Protein AF-A0A8S1QFL7-F1 (afdb_monomer_lite)

Radius of gyration: 17.8 Å; chains: 1; bounding box: 26×44×44 Å

Secondary structure (DSSP, 8-state):
---GGG----SGGG----TTHHHHHHHHHHHHHHH--S-HHHHHHHHHHHHHHHHHHHHHHHHHHT-

Organism: Paramecium primaurelia (NCBI:txid5886)

Foldseek 3Di:
DDDPVPPDDPDPVPDDDPPCVVVVVVVLVVVCVVVVDPDSVVVVVVVVVVVVVVVVVVVVVVVVVVD

InterPro domains:
  IPR003117 cAMP-dependent protein kinase regulatory subunit, dimerization-anchoring domain [PF02197] (24-56)
  IPR003117 cAMP-dependent protein kinase regulatory subunit, dimerization-anchoring domain [SM00394] (19-56)

Structure (mmCIF, N/CA/C/O backbone):
data_AF-A0A8S1QFL7-F1
#
_entry.id   AF-A0A8S1QFL7-F1
#
loop_
_atom_site.group_PDB
_atom_site.id
_atom_site.type_symbol
_atom_site.label_atom_id
_atom_site.label_alt_id
_atom_site.label_comp_id
_atom_site.label_asym_id
_atom_site.label_entity_id
_atom_site.label_seq_id
_atom_site.pdbx_PDB_ins_code
_atom_site.Cartn_x
_atom_site.Cartn_y
_atom_site.Cartn_z
_atom_site.occupancy
_atom_site.B_iso_or_equiv
_atom_site.auth_seq_id
_atom_site.auth_comp_id
_atom_site.auth_asym_id
_atom_site.auth_atom_id
_atom_site.pdbx_PDB_model_num
ATOM 1 N N . MET A 1 1 ? 5.476 12.819 -31.343 1.00 46.72 1 MET A N 1
ATOM 2 C CA . MET A 1 1 ? 5.782 12.366 -29.969 1.00 46.72 1 MET A CA 1
ATOM 3 C C . MET A 1 1 ? 5.142 10.998 -29.832 1.00 46.72 1 MET A C 1
ATOM 5 O O . MET A 1 1 ? 3.938 10.921 -30.020 1.00 46.72 1 MET A O 1
ATOM 9 N N . ALA A 1 2 ? 5.934 9.931 -29.698 1.00 48.41 2 ALA A N 1
ATOM 10 C CA . ALA A 1 2 ? 5.408 8.565 -29.652 1.00 48.41 2 ALA A CA 1
ATOM 11 C C . ALA A 1 2 ? 4.598 8.352 -28.363 1.00 48.41 2 ALA A C 1
ATOM 13 O O . ALA A 1 2 ? 5.012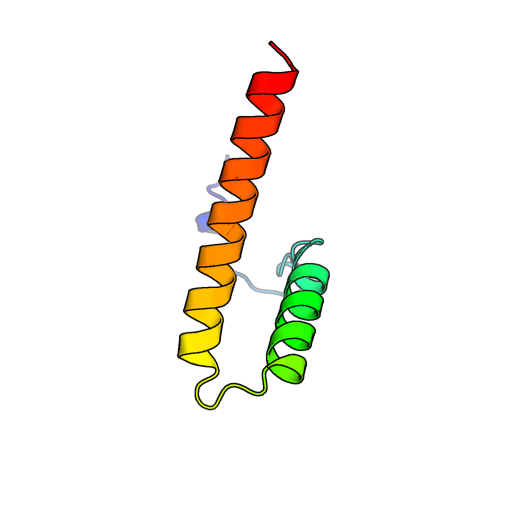 8.818 -27.301 1.00 48.41 2 ALA A O 1
ATOM 14 N N . ASP A 1 3 ? 3.444 7.696 -28.477 1.00 54.38 3 ASP A N 1
ATOM 15 C CA . ASP A 1 3 ? 2.574 7.367 -27.351 1.00 54.38 3 ASP A CA 1
ATOM 16 C C . ASP A 1 3 ? 3.303 6.396 -26.409 1.00 54.38 3 ASP A C 1
ATOM 18 O O . ASP A 1 3 ? 3.702 5.296 -26.793 1.00 54.38 3 ASP A O 1
ATOM 22 N N . VAL A 1 4 ? 3.495 6.813 -25.157 1.00 59.66 4 VAL A N 1
ATOM 23 C CA . VAL A 1 4 ? 4.236 6.073 -24.117 1.00 59.66 4 VAL A CA 1
ATOM 24 C C . VAL A 1 4 ? 3.584 4.708 -23.827 1.00 59.66 4 VAL A C 1
ATOM 26 O O . VAL A 1 4 ? 4.215 3.813 -23.270 1.00 59.66 4 VAL A O 1
ATOM 29 N N . ARG A 1 5 ? 2.322 4.516 -24.240 1.00 58.28 5 ARG A N 1
ATOM 30 C CA . ARG A 1 5 ? 1.548 3.278 -24.068 1.00 58.28 5 ARG A CA 1
ATOM 31 C C . ARG A 1 5 ? 1.933 2.147 -25.032 1.00 58.28 5 ARG A C 1
ATOM 33 O O . ARG A 1 5 ? 1.608 0.999 -24.747 1.00 58.28 5 ARG A O 1
ATOM 40 N N . GLU A 1 6 ? 2.637 2.432 -26.131 1.00 59.34 6 GLU A N 1
ATOM 41 C CA . GLU A 1 6 ? 3.064 1.418 -27.116 1.00 59.34 6 GLU A CA 1
ATOM 42 C C . GLU A 1 6 ? 4.485 0.874 -26.882 1.00 59.34 6 GLU A C 1
ATOM 44 O O . GLU A 1 6 ? 4.912 -0.072 -27.553 1.00 59.34 6 GLU A O 1
ATOM 49 N N . GLN A 1 7 ? 5.227 1.411 -25.909 1.00 65.50 7 GLN A N 1
ATOM 50 C CA . GLN A 1 7 ? 6.553 0.904 -25.557 1.00 65.50 7 GLN A CA 1
ATOM 51 C C . GLN A 1 7 ? 6.420 -0.411 -24.785 1.00 65.50 7 GLN A C 1
ATOM 53 O O . GLN A 1 7 ? 6.341 -0.436 -23.557 1.00 65.50 7 GLN A O 1
ATOM 58 N N . ARG A 1 8 ? 6.386 -1.529 -25.519 1.00 74.38 8 ARG A N 1
ATOM 59 C CA . ARG A 1 8 ? 6.447 -2.866 -24.918 1.00 74.38 8 ARG A CA 1
ATOM 60 C C . ARG A 1 8 ? 7.678 -2.958 -24.017 1.00 74.38 8 ARG A C 1
ATOM 62 O O . ARG A 1 8 ? 8.770 -2.546 -24.404 1.00 74.38 8 ARG A O 1
ATOM 69 N N . ILE A 1 9 ? 7.495 -3.517 -22.828 1.00 81.00 9 ILE A N 1
ATOM 70 C CA . ILE A 1 9 ? 8.602 -3.855 -21.935 1.00 81.00 9 ILE A CA 1
ATOM 71 C C . ILE A 1 9 ? 9.354 -5.027 -22.579 1.00 81.00 9 ILE A C 1
ATOM 73 O O . ILE A 1 9 ? 8.763 -6.077 -22.822 1.00 81.00 9 ILE A O 1
ATOM 77 N N . TYR A 1 10 ? 10.629 -4.830 -22.898 1.00 83.06 10 TYR A N 1
ATOM 78 C CA . TYR A 1 10 ? 11.514 -5.821 -23.517 1.00 83.06 10 TYR A CA 1
ATOM 79 C C . TYR A 1 10 ? 12.765 -6.118 -22.667 1.00 83.06 10 TYR A C 1
ATOM 81 O O . TYR A 1 10 ? 13.380 -7.162 -22.864 1.00 83.06 10 TYR A O 1
ATOM 89 N N . CYS A 1 11 ? 13.104 -5.258 -21.698 1.00 83.81 11 CYS A N 1
ATOM 90 C CA . CYS A 1 11 ? 14.183 -5.439 -20.721 1.00 83.81 11 CYS A CA 1
ATOM 91 C C . CYS A 1 11 ? 13.737 -5.044 -19.295 1.00 83.81 11 CYS A C 1
ATOM 93 O O . CYS A 1 11 ? 12.785 -4.282 -19.115 1.00 83.81 11 CYS A O 1
ATOM 95 N N . ALA A 1 12 ? 14.436 -5.546 -18.270 1.00 83.44 12 ALA A N 1
ATOM 96 C CA . ALA A 1 12 ? 14.086 -5.337 -16.860 1.00 83.44 12 ALA A CA 1
ATOM 97 C C . ALA A 1 12 ? 14.240 -3.874 -16.403 1.00 83.44 12 ALA A C 1
ATOM 99 O O . ALA A 1 12 ? 13.477 -3.399 -15.566 1.00 83.44 12 ALA A O 1
ATOM 100 N N . GLU A 1 13 ? 15.180 -3.137 -16.988 1.00 87.12 13 GLU A N 1
ATOM 101 C CA . GLU A 1 13 ? 15.492 -1.740 -16.669 1.00 87.12 13 GLU A CA 1
ATOM 102 C C . GLU A 1 13 ? 14.352 -0.775 -17.030 1.00 87.12 13 GLU A C 1
ATOM 104 O O . GLU A 1 13 ? 14.304 0.345 -16.527 1.00 87.12 13 GLU A O 1
ATOM 109 N N . GLN A 1 14 ? 13.412 -1.200 -17.881 1.00 88.12 14 GLN A N 1
ATOM 110 C CA . GLN A 1 14 ? 12.222 -0.417 -18.228 1.00 88.12 14 GLN A CA 1
ATOM 111 C C . GLN A 1 14 ? 11.144 -0.454 -17.133 1.00 88.12 14 GLN A C 1
ATOM 113 O O . GLN A 1 14 ? 10.189 0.322 -17.190 1.00 88.12 14 GLN A O 1
ATOM 118 N N . ILE A 1 15 ? 11.263 -1.349 -16.145 1.00 88.31 15 ILE A N 1
ATOM 119 C CA . ILE A 1 15 ? 10.318 -1.439 -15.032 1.00 88.31 15 ILE A CA 1
ATOM 120 C C . ILE A 1 15 ? 10.612 -0.298 -14.057 1.00 88.31 15 ILE A C 1
ATOM 122 O O . ILE A 1 15 ? 11.495 -0.382 -13.204 1.00 88.31 15 ILE A O 1
ATOM 126 N N . VAL A 1 16 ? 9.843 0.781 -14.167 1.00 89.19 16 VAL A N 1
ATOM 127 C CA . VAL A 1 16 ? 9.941 1.917 -13.249 1.00 89.19 16 VAL A CA 1
ATOM 128 C C . VAL A 1 16 ? 9.192 1.589 -11.961 1.00 89.19 16 VAL A C 1
ATOM 130 O O . VAL A 1 16 ? 7.964 1.517 -11.940 1.00 89.19 16 VAL A O 1
ATOM 133 N N . VAL A 1 17 ? 9.932 1.411 -10.867 1.00 89.69 17 VAL A N 1
ATOM 134 C CA . VAL A 1 17 ? 9.351 1.262 -9.528 1.00 89.69 17 VAL A CA 1
ATOM 135 C C . VAL A 1 17 ? 9.151 2.652 -8.916 1.00 89.69 17 VAL A C 1
ATOM 137 O O . VAL A 1 17 ? 10.132 3.382 -8.755 1.00 89.69 17 VAL A O 1
ATOM 140 N N . PRO A 1 18 ? 7.919 3.044 -8.539 1.00 93.56 18 PRO A N 1
ATOM 141 C CA . PRO A 1 18 ? 7.692 4.320 -7.873 1.00 93.56 18 PRO A CA 1
ATOM 142 C C . PRO A 1 18 ? 8.462 4.400 -6.543 1.00 93.56 18 PRO A C 1
ATOM 144 O O . PRO A 1 18 ? 8.409 3.447 -5.760 1.00 93.56 18 PRO A O 1
ATOM 147 N N . PRO A 1 19 ? 9.123 5.530 -6.228 1.00 93.50 19 PRO A N 1
ATOM 148 C CA . PRO A 1 19 ? 9.959 5.655 -5.029 1.00 93.50 19 PRO A CA 1
ATOM 149 C C . PRO A 1 19 ? 9.164 5.537 -3.719 1.00 93.50 19 PRO A C 1
ATOM 151 O O . PRO A 1 19 ? 9.708 5.143 -2.690 1.00 93.50 19 PRO A O 1
ATOM 154 N N . GLU A 1 20 ? 7.865 5.839 -3.750 1.00 93.31 20 GLU A N 1
ATOM 155 C CA . GLU A 1 20 ? 6.969 5.764 -2.590 1.00 93.31 20 GLU A CA 1
ATOM 156 C C . GLU A 1 20 ? 6.456 4.340 -2.318 1.00 93.31 20 GLU A C 1
ATOM 158 O O . GLU A 1 20 ? 6.064 4.019 -1.191 1.00 93.31 20 GLU A O 1
ATOM 163 N N . LEU A 1 21 ? 6.481 3.460 -3.328 1.00 93.62 21 LEU A N 1
ATOM 164 C CA . LEU A 1 21 ? 5.898 2.118 -3.252 1.00 93.62 21 LEU A CA 1
ATOM 165 C C . LEU A 1 21 ? 6.463 1.278 -2.088 1.00 93.62 21 LEU A C 1
ATOM 167 O O . LEU A 1 21 ? 5.664 0.694 -1.347 1.00 93.62 21 LEU A O 1
ATOM 171 N N . PRO A 1 22 ? 7.791 1.234 -1.842 1.00 95.31 22 PRO A N 1
ATOM 172 C CA . PRO A 1 22 ? 8.347 0.454 -0.735 1.00 95.31 22 PRO A CA 1
ATOM 173 C C . PRO A 1 22 ? 7.856 0.924 0.640 1.00 95.31 22 PRO A C 1
ATOM 175 O O . PRO A 1 22 ? 7.681 0.116 1.554 1.00 95.31 22 PRO A O 1
ATOM 178 N N . VAL A 1 23 ? 7.626 2.229 0.803 1.00 95.19 23 VAL A N 1
ATOM 179 C CA . VAL A 1 23 ? 7.164 2.815 2.068 1.00 95.19 23 VAL A CA 1
ATOM 180 C C . VAL A 1 23 ? 5.703 2.454 2.318 1.00 95.19 23 VAL A C 1
ATOM 182 O O . VAL A 1 23 ? 5.365 2.004 3.415 1.00 95.19 23 VAL A O 1
ATOM 185 N N . ILE A 1 24 ? 4.856 2.576 1.292 1.00 94.81 24 ILE A N 1
ATOM 186 C CA . ILE A 1 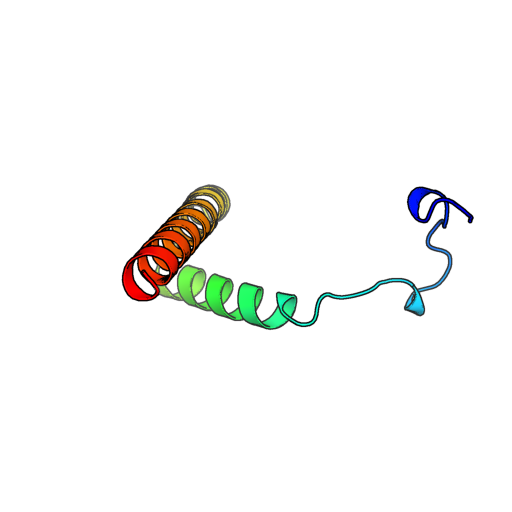24 ? 3.434 2.213 1.363 1.00 94.81 24 ILE A CA 1
ATOM 187 C C . ILE A 1 24 ? 3.284 0.737 1.747 1.00 94.81 24 ILE A C 1
ATOM 189 O O . ILE A 1 24 ? 2.560 0.412 2.691 1.00 94.81 24 ILE A O 1
ATOM 193 N N . LEU A 1 25 ? 4.025 -0.153 1.078 1.00 96.06 25 LEU A N 1
ATOM 194 C CA . LEU A 1 25 ? 3.999 -1.586 1.376 1.00 96.06 25 LEU A CA 1
ATOM 195 C C . LEU A 1 25 ? 4.488 -1.894 2.793 1.00 96.06 25 LEU A C 1
ATOM 197 O O . LEU A 1 25 ? 3.890 -2.720 3.480 1.00 96.06 25 LEU A O 1
ATOM 201 N N . LYS A 1 26 ? 5.531 -1.203 3.272 1.00 96.12 26 LYS A N 1
ATOM 202 C CA . LYS A 1 26 ? 6.026 -1.361 4.646 1.00 96.12 26 LYS A CA 1
ATOM 203 C C . LYS A 1 26 ? 4.961 -0.992 5.681 1.00 96.12 26 LYS A C 1
ATOM 205 O O . LYS A 1 26 ? 4.815 -1.700 6.675 1.00 96.12 26 LYS A O 1
ATOM 210 N N . HIS A 1 27 ? 4.233 0.106 5.481 1.00 96.12 27 HIS A N 1
ATOM 211 C CA . HIS A 1 27 ? 3.167 0.523 6.398 1.00 96.12 27 HIS A CA 1
ATOM 212 C C . HIS A 1 27 ? 1.984 -0.441 6.376 1.00 96.12 27 HIS A C 1
ATOM 214 O O . HIS A 1 27 ? 1.528 -0.862 7.438 1.00 96.12 27 HIS A O 1
ATOM 220 N N . TYR A 1 28 ? 1.559 -0.861 5.187 1.00 96.56 28 TYR A N 1
ATOM 221 C CA . TYR A 1 28 ? 0.513 -1.865 5.043 1.00 96.56 28 TYR A CA 1
ATOM 222 C C . TYR A 1 28 ? 0.890 -3.185 5.740 1.00 96.56 28 TYR A C 1
ATOM 224 O O . TYR A 1 28 ? 0.124 -3.689 6.558 1.00 96.56 28 TYR A O 1
ATOM 232 N N . ALA A 1 29 ? 2.102 -3.703 5.510 1.00 96.38 29 ALA A N 1
ATOM 233 C CA . ALA A 1 29 ? 2.562 -4.947 6.127 1.00 96.38 29 ALA A CA 1
ATOM 234 C C . ALA A 1 29 ? 2.584 -4.872 7.664 1.00 96.38 29 ALA A C 1
ATOM 236 O O . ALA A 1 29 ? 2.177 -5.822 8.333 1.00 96.38 29 ALA A O 1
ATOM 237 N N . LYS A 1 30 ? 3.001 -3.734 8.240 1.00 96.75 30 LYS A N 1
ATOM 238 C CA . LYS A 1 30 ? 2.941 -3.510 9.696 1.00 96.75 30 LYS A CA 1
ATOM 239 C C . LYS A 1 30 ? 1.513 -3.619 10.230 1.00 96.75 30 LYS A C 1
ATOM 241 O O . LYS A 1 30 ? 1.297 -4.258 11.257 1.00 96.75 30 LYS A O 1
ATOM 246 N N . GLU A 1 31 ? 0.551 -3.026 9.534 1.00 96.12 31 GLU A N 1
ATOM 247 C CA . GLU A 1 31 ? -0.855 -3.046 9.940 1.00 96.12 31 GLU A CA 1
ATOM 248 C C . GLU A 1 31 ? -1.477 -4.439 9.798 1.00 96.12 31 GLU A C 1
ATOM 250 O O . GLU A 1 31 ? -2.211 -4.868 10.688 1.00 96.12 31 GLU A O 1
ATOM 255 N N . VAL A 1 32 ? -1.120 -5.204 8.764 1.00 96.62 32 VAL A N 1
ATOM 256 C CA . VAL A 1 32 ? -1.543 -6.610 8.642 1.00 96.62 32 VAL A CA 1
ATOM 257 C C . VAL A 1 32 ? -0.996 -7.450 9.801 1.00 96.62 32 VAL A C 1
ATOM 259 O O . VAL A 1 32 ? -1.756 -8.163 10.453 1.00 96.62 32 VAL A O 1
ATOM 262 N N . ILE A 1 33 ? 0.3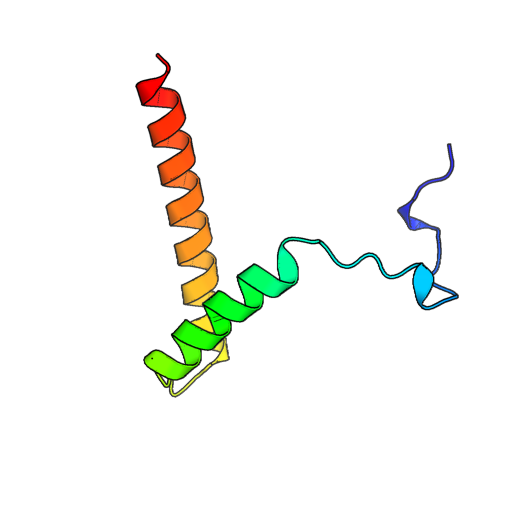02 -7.338 10.112 1.00 96.06 33 ILE A N 1
ATOM 263 C CA . ILE A 1 33 ? 0.942 -8.109 11.196 1.00 96.06 33 ILE A CA 1
ATOM 264 C C . ILE A 1 33 ? 0.345 -7.753 12.563 1.00 96.06 33 ILE A C 1
ATOM 266 O O . ILE A 1 33 ? 0.150 -8.631 13.404 1.00 96.06 33 ILE A O 1
ATOM 270 N N . ARG A 1 34 ? 0.047 -6.470 12.788 1.00 95.81 34 ARG A N 1
ATOM 271 C CA . ARG A 1 34 ? -0.530 -5.974 14.039 1.00 95.81 34 ARG A CA 1
ATOM 272 C C . ARG A 1 34 ? -1.961 -6.463 14.251 1.00 95.81 34 ARG A C 1
ATOM 274 O O . ARG A 1 34 ? -2.297 -6.857 15.363 1.00 95.81 34 ARG A O 1
ATOM 281 N N . ASN A 1 35 ? -2.792 -6.424 13.210 1.00 94.50 35 ASN A N 1
ATOM 282 C CA . ASN A 1 35 ? -4.214 -6.753 13.322 1.00 94.50 35 ASN A CA 1
ATOM 283 C C . ASN A 1 35 ? -4.508 -8.247 13.122 1.00 94.50 35 ASN A C 1
ATOM 285 O O . ASN A 1 35 ? -5.589 -8.687 13.500 1.00 94.50 35 ASN A O 1
ATOM 289 N N . LYS A 1 36 ? -3.567 -9.018 12.550 1.00 93.88 36 LYS A N 1
ATOM 290 C CA . LYS A 1 36 ? -3.705 -10.457 12.245 1.00 93.88 36 LYS A CA 1
ATOM 291 C C . LYS A 1 36 ? -5.097 -10.801 11.684 1.00 93.88 36 LYS A C 1
ATOM 293 O O . LYS A 1 36 ? -5.817 -11.600 12.285 1.00 93.88 36 LYS A O 1
ATOM 298 N N . PRO A 1 37 ? -5.513 -10.162 10.578 1.00 94.38 37 PRO A N 1
ATOM 299 C CA . PRO A 1 37 ? -6.854 -10.356 10.051 1.00 94.38 37 PRO A CA 1
ATOM 300 C C . PRO A 1 37 ? -7.045 -11.805 9.590 1.00 94.38 37 PRO A C 1
ATOM 302 O O . PRO A 1 37 ? -6.136 -12.402 9.016 1.00 94.38 37 PRO A O 1
ATOM 305 N N . GLY A 1 38 ? -8.241 -12.356 9.814 1.00 93.94 38 GLY A N 1
ATOM 306 C CA . GLY A 1 38 ? -8.608 -13.674 9.283 1.00 93.94 38 GLY A CA 1
ATOM 307 C C . GLY A 1 38 ? -8.718 -13.683 7.755 1.00 93.94 38 GLY A C 1
ATOM 308 O O . GLY A 1 38 ? -8.390 -14.683 7.126 1.00 93.94 38 GLY A O 1
ATOM 309 N N . ASP A 1 39 ? -9.113 -12.551 7.164 1.00 95.56 39 ASP A N 1
ATOM 310 C CA . ASP A 1 39 ? -9.129 -12.327 5.718 1.00 95.56 39 ASP A CA 1
ATOM 311 C C . ASP A 1 39 ? -8.278 -11.099 5.364 1.00 95.56 39 ASP A C 1
ATOM 313 O O . ASP A 1 39 ? -8.625 -9.949 5.653 1.00 95.56 39 ASP A O 1
ATOM 317 N N . VAL A 1 40 ? -7.132 -11.356 4.734 1.00 94.62 40 VAL A N 1
ATOM 318 C CA . VAL A 1 40 ? -6.185 -10.316 4.324 1.00 94.62 40 VAL A CA 1
ATOM 319 C C . VAL A 1 40 ? -6.742 -9.490 3.164 1.00 94.62 40 VAL A C 1
ATOM 321 O O . VAL A 1 40 ? -6.472 -8.293 3.099 1.00 94.62 40 VAL A O 1
ATOM 324 N N . VAL A 1 41 ? -7.532 -10.072 2.258 1.00 95.06 41 VAL A N 1
ATOM 325 C CA . VAL A 1 41 ? -8.039 -9.375 1.065 1.00 95.06 41 VAL A CA 1
ATOM 326 C C . VAL A 1 41 ? -9.074 -8.329 1.468 1.00 95.06 41 VAL A C 1
ATOM 328 O O . VAL A 1 41 ? -8.947 -7.162 1.088 1.00 95.06 41 VAL A O 1
ATOM 331 N N . ASP A 1 42 ? -10.038 -8.711 2.307 1.00 95.88 42 ASP A N 1
ATOM 332 C CA . ASP A 1 42 ? -11.034 -7.779 2.846 1.00 95.88 42 ASP A CA 1
ATOM 333 C C . ASP A 1 42 ? -10.378 -6.677 3.701 1.00 95.88 42 ASP A C 1
ATOM 335 O O . ASP A 1 42 ? -10.672 -5.486 3.535 1.00 95.88 42 ASP A O 1
ATOM 339 N N . PHE A 1 4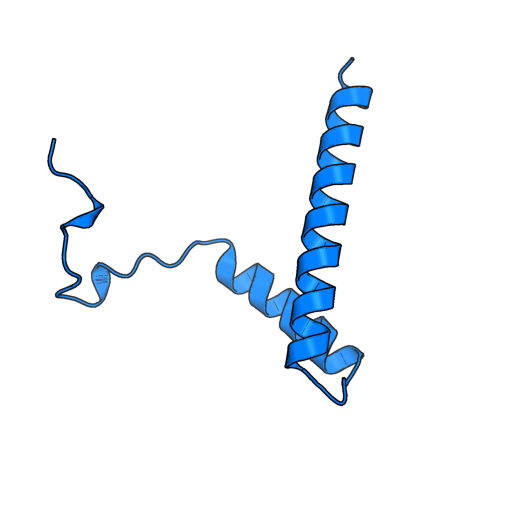3 ? -9.404 -7.041 4.546 1.00 96.81 43 PHE A N 1
ATOM 340 C CA . PHE A 1 43 ? -8.624 -6.066 5.313 1.00 96.81 43 PHE A CA 1
ATOM 341 C C . PHE A 1 43 ? -7.899 -5.066 4.405 1.00 96.81 43 PHE A C 1
ATOM 343 O O . PHE A 1 43 ? -7.919 -3.864 4.667 1.00 96.81 43 PHE A O 1
ATOM 350 N N . SER A 1 44 ? -7.300 -5.541 3.311 1.00 96.06 44 SER A N 1
ATOM 351 C CA . SER A 1 44 ? -6.587 -4.700 2.342 1.00 96.06 44 SER A CA 1
ATOM 352 C C . SER A 1 44 ? -7.505 -3.672 1.705 1.00 96.06 44 SER A C 1
ATOM 354 O O . SER A 1 44 ? -7.174 -2.485 1.671 1.00 96.06 44 SER A O 1
ATOM 356 N N . ALA A 1 45 ? -8.675 -4.112 1.235 1.00 96.12 45 ALA A N 1
ATOM 357 C CA . ALA A 1 45 ? -9.650 -3.233 0.606 1.00 96.12 45 ALA A CA 1
ATOM 358 C C . ALA A 1 45 ? -10.089 -2.118 1.566 1.00 96.12 45 ALA A C 1
ATOM 360 O O . ALA A 1 45 ? -10.119 -0.946 1.188 1.00 96.12 45 ALA A O 1
ATOM 361 N N . LYS A 1 46 ? -10.375 -2.466 2.826 1.00 96.38 46 LYS A N 1
ATOM 362 C CA . LYS A 1 46 ? -10.751 -1.499 3.867 1.00 96.38 46 LYS A CA 1
ATOM 363 C C . LYS A 1 46 ? -9.602 -0.553 4.215 1.00 96.38 46 LYS A C 1
ATOM 365 O O . LYS A 1 46 ? -9.810 0.658 4.272 1.00 96.38 46 LYS A O 1
ATOM 370 N N . TYR A 1 47 ? -8.394 -1.084 4.396 1.00 95.94 47 TYR A N 1
ATOM 371 C CA . TYR A 1 47 ? -7.211 -0.300 4.740 1.00 95.94 47 TYR A CA 1
ATOM 372 C C . TYR A 1 47 ? -6.923 0.777 3.690 1.00 95.94 47 TYR A C 1
ATOM 374 O O . TYR A 1 47 ? -6.870 1.960 4.031 1.00 95.94 47 TYR A O 1
ATOM 382 N N . PHE A 1 48 ? -6.817 0.402 2.411 1.00 96.06 48 PHE A N 1
ATOM 383 C CA . PHE A 1 48 ? -6.500 1.361 1.351 1.00 96.06 48 PHE A CA 1
ATOM 384 C C . PHE A 1 48 ? -7.626 2.373 1.103 1.00 96.06 48 PHE A C 1
ATOM 386 O O . PHE A 1 48 ? -7.327 3.544 0.881 1.00 96.06 48 PHE A O 1
ATOM 393 N N . ARG A 1 49 ? -8.906 1.981 1.225 1.00 95.94 49 ARG A N 1
ATOM 394 C CA . ARG A 1 49 ? -10.030 2.941 1.197 1.00 95.94 49 ARG A CA 1
ATOM 395 C C . ARG A 1 49 ? -9.913 3.972 2.317 1.00 95.94 49 ARG A C 1
ATOM 397 O O . ARG A 1 49 ? -9.942 5.168 2.048 1.00 95.94 49 ARG A O 1
ATOM 404 N N . SER A 1 50 ? -9.681 3.519 3.550 1.00 95.25 50 SER A N 1
ATOM 405 C CA . SER A 1 50 ? -9.522 4.420 4.698 1.00 95.25 50 SER A CA 1
ATOM 406 C C . SER A 1 50 ? -8.321 5.363 4.547 1.00 95.25 50 SER A C 1
ATOM 408 O O . SER A 1 50 ? -8.364 6.504 5.002 1.00 95.25 50 SER A O 1
ATOM 410 N N . LEU A 1 51 ? -7.248 4.909 3.888 1.00 94.25 51 LEU A N 1
ATOM 411 C CA . LEU A 1 51 ? -6.060 5.716 3.625 1.00 94.25 51 LEU A CA 1
ATOM 412 C C . LEU A 1 51 ? -6.348 6.832 2.608 1.00 94.25 51 LEU A C 1
ATOM 414 O O . LEU A 1 51 ? -5.903 7.961 2.804 1.00 94.25 51 LEU A O 1
ATOM 418 N N . LEU A 1 52 ? -7.123 6.536 1.559 1.00 93.81 52 LEU A N 1
ATOM 419 C CA . LEU A 1 52 ? -7.559 7.531 0.574 1.00 93.81 52 LEU A CA 1
ATOM 420 C C . LEU A 1 52 ? -8.470 8.588 1.200 1.00 93.81 52 LEU A C 1
ATOM 422 O O . LEU A 1 52 ? -8.2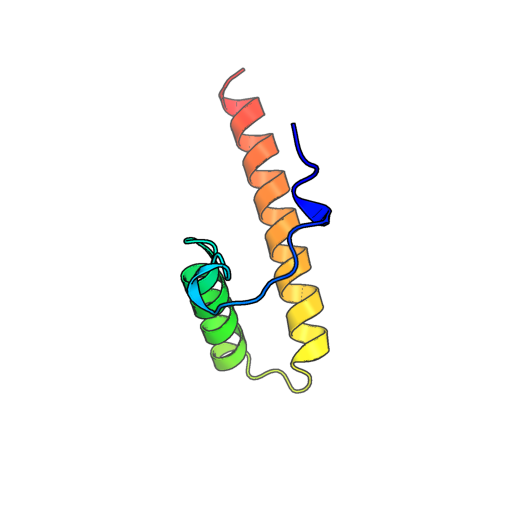63 9.777 0.977 1.00 93.81 52 LEU A O 1
ATOM 426 N N . GLU A 1 53 ? -9.429 8.173 2.028 1.00 94.50 53 GLU A N 1
ATOM 427 C CA . GLU A 1 53 ? -10.323 9.098 2.733 1.00 94.50 53 GLU A CA 1
ATOM 428 C C . GLU A 1 53 ? -9.562 10.025 3.686 1.00 94.50 53 GLU A C 1
ATOM 430 O O . GLU A 1 53 ? -9.846 11.220 3.746 1.00 94.50 53 GLU A O 1
ATOM 435 N N . LYS A 1 54 ? -8.577 9.496 4.424 1.00 92.06 54 LYS A N 1
ATOM 436 C CA . LYS A 1 54 ? -7.713 10.312 5.292 1.00 92.06 54 LYS A CA 1
ATOM 437 C C . LYS A 1 54 ? -6.933 11.343 4.485 1.00 92.06 54 LYS A C 1
ATOM 439 O O . LYS A 1 54 ? -6.935 12.512 4.851 1.00 92.06 54 LYS A O 1
ATOM 444 N N . ARG A 1 55 ? -6.340 10.926 3.363 1.00 89.94 55 ARG A N 1
ATOM 445 C CA . ARG A 1 55 ? -5.586 11.823 2.480 1.00 89.94 55 ARG A CA 1
ATOM 446 C C . ARG A 1 55 ? -6.472 12.914 1.870 1.00 89.94 55 ARG A C 1
ATOM 448 O O . ARG A 1 55 ? -6.028 14.051 1.762 1.00 89.94 55 ARG A O 1
ATOM 455 N N . ALA A 1 56 ? -7.711 12.588 1.497 1.00 88.62 56 ALA A N 1
ATOM 456 C CA . ALA A 1 56 ? -8.675 13.566 0.989 1.00 88.62 56 ALA A CA 1
ATOM 457 C C . ALA A 1 56 ? -9.020 14.622 2.053 1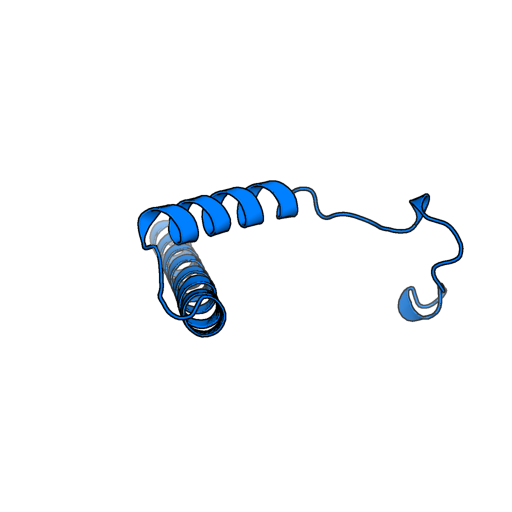.00 88.62 56 ALA A C 1
ATOM 459 O O . ALA A 1 56 ? -8.939 15.815 1.782 1.00 88.62 56 ALA A O 1
ATOM 460 N N . LYS A 1 57 ? -9.298 14.188 3.288 1.00 87.19 57 LYS A N 1
ATOM 461 C CA . LYS A 1 57 ? -9.586 15.092 4.413 1.00 87.19 57 LYS A CA 1
ATOM 462 C C . LYS A 1 57 ? -8.392 15.970 4.787 1.00 87.19 57 LYS A C 1
ATOM 464 O O . LYS A 1 57 ? -8.567 17.143 5.096 1.00 87.19 57 LYS A O 1
ATOM 469 N N . GLU A 1 58 ? -7.179 15.419 4.761 1.00 84.62 58 GLU A N 1
ATOM 470 C CA . GLU A 1 58 ? -5.948 16.191 4.979 1.00 84.62 58 GLU A CA 1
ATOM 471 C C . GLU A 1 58 ? -5.756 17.265 3.902 1.00 84.62 58 GLU A C 1
ATOM 473 O O . GLU A 1 58 ? -5.344 18.382 4.217 1.00 84.62 58 GLU A O 1
ATOM 478 N N . HIS A 1 59 ? -6.094 16.951 2.648 1.00 79.56 59 HIS A N 1
ATOM 479 C CA . HIS A 1 59 ? -6.040 17.909 1.548 1.00 79.56 59 HIS A CA 1
ATOM 480 C C . HIS A 1 59 ? -7.045 19.052 1.749 1.00 79.56 59 HIS A C 1
ATOM 482 O O . HIS A 1 59 ? -6.633 20.211 1.754 1.00 79.56 59 HIS A O 1
ATOM 488 N N . GLU A 1 60 ? -8.315 18.728 2.017 1.00 80.12 60 GLU A N 1
ATOM 489 C CA . GLU A 1 60 ? -9.377 19.707 2.309 1.00 80.12 60 GLU A CA 1
ATOM 490 C C . GLU A 1 60 ? -9.017 20.603 3.507 1.00 80.12 60 GLU A C 1
ATOM 492 O O . GLU A 1 60 ? -9.164 21.823 3.453 1.00 80.12 60 GLU A O 1
ATOM 497 N N . PHE A 1 61 ? -8.471 20.024 4.582 1.00 77.94 61 PHE A N 1
ATOM 498 C CA . PHE A 1 61 ? -8.032 20.786 5.753 1.00 77.94 61 PHE A CA 1
ATOM 499 C C . PHE A 1 61 ? -6.875 21.741 5.422 1.00 77.94 61 PHE A C 1
ATOM 501 O O . PHE A 1 61 ? -6.850 22.878 5.891 1.00 77.94 61 PHE A O 1
ATOM 508 N N . SER A 1 62 ? -5.927 21.306 4.586 1.00 79.06 62 SER A N 1
ATOM 509 C CA . SER A 1 62 ? -4.799 22.142 4.162 1.00 79.06 62 SER A CA 1
ATOM 510 C C . SER A 1 62 ? -5.215 23.323 3.279 1.00 79.06 62 SER A C 1
ATOM 512 O O . SER A 1 62 ? -4.559 24.364 3.313 1.00 79.06 62 SER A O 1
ATOM 514 N N . GLU A 1 63 ? -6.292 23.172 2.506 1.00 77.88 63 GLU A N 1
ATOM 515 C CA . GLU A 1 63 ? -6.854 24.238 1.674 1.00 77.88 63 GLU A CA 1
ATOM 516 C C . GLU A 1 63 ? -7.586 25.276 2.528 1.00 77.88 63 GLU A C 1
ATOM 518 O O . GLU A 1 63 ? -7.377 26.470 2.331 1.00 77.88 63 GLU A O 1
ATOM 523 N N . ILE A 1 64 ? -8.345 24.842 3.542 1.00 78.06 64 ILE A N 1
ATOM 524 C CA . ILE A 1 64 ? -9.032 25.744 4.482 1.00 78.06 64 ILE A CA 1
ATOM 525 C C . ILE A 1 64 ? -8.037 26.594 5.282 1.00 78.06 64 ILE A C 1
ATOM 527 O O . ILE A 1 64 ? -8.270 27.778 5.479 1.00 78.06 64 ILE A O 1
ATOM 531 N N . VAL A 1 65 ? -6.924 26.015 5.744 1.00 76.06 65 VAL A N 1
ATOM 532 C CA . VAL A 1 65 ? -5.929 26.733 6.570 1.00 76.06 65 VAL A CA 1
ATOM 533 C C . VAL A 1 65 ? -5.113 27.759 5.766 1.00 76.06 65 VAL A C 1
ATOM 535 O O . VAL A 1 65 ? -4.514 28.659 6.350 1.00 76.06 65 VAL A O 1
ATOM 538 N N . LYS A 1 66 ? -5.056 27.630 4.435 1.00 70.56 66 LYS A N 1
ATOM 539 C CA . LYS A 1 66 ? -4.354 28.581 3.555 1.00 70.56 66 LYS A CA 1
ATOM 540 C C . LYS A 1 66 ? -5.217 29.773 3.118 1.00 70.56 66 LYS A C 1
ATOM 542 O O . LYS A 1 66 ? -4.659 30.694 2.521 1.00 70.56 66 LYS A O 1
ATOM 547 N N . GLN A 1 67 ? -6.525 29.733 3.371 1.00 53.06 67 GLN A N 1
ATOM 548 C CA . GLN A 1 67 ? -7.501 30.783 3.060 1.00 53.06 67 GLN A CA 1
ATOM 549 C C . GLN A 1 67 ? -7.645 31.754 4.239 1.00 53.06 67 GLN A C 1
ATOM 551 O O . GLN A 1 67 ? -7.785 32.967 3.968 1.00 53.06 67 GLN A O 1
#

pLDDT: mean 86.36, std 13.22, range [46.72, 96.81]

Sequence (67 aa):
MADVREQRIYCAEQIVVPPELPVILKHYAKEVIRNKPGDVVDFSAKYFRSLLEKRAKEHEFSEIVKQ